Protein AF-K8WVK0-F1 (afdb_monomer_lite)

Secondary structure (DSSP, 8-state):
------------TTTT---HHHHHHHHHHHHHHHHHHHHHHHHHHB-TTT--B---HHHHHHHHHHHHHHHHHHHHHHHHHHHHHHHHHHHHH--

Organism: NCBI:txid1141662

Structure (mmCIF, N/CA/C/O backbone):
data_AF-K8WVK0-F1
#
_entry.id   AF-K8WVK0-F1
#
loop_
_atom_site.group_PDB
_atom_site.id
_atom_site.type_symbol
_atom_site.label_atom_id
_atom_site.label_alt_id
_atom_site.label_comp_id
_atom_site.label_asym_id
_atom_site.label_entity_id
_atom_site.label_seq_id
_atom_site.pdbx_PDB_ins_code
_atom_site.Cartn_x
_atom_site.Cartn_y
_atom_site.Cartn_z
_atom_site.occupancy
_atom_site.B_iso_or_equiv
_atom_site.auth_seq_id
_atom_site.auth_comp_id
_atom_site.auth_asym_id
_atom_site.auth_atom_id
_atom_site.pdbx_PDB_model_num
ATOM 1 N N . MET A 1 1 ? 52.331 -28.283 0.455 1.00 44.88 1 MET A N 1
ATOM 2 C CA . MET A 1 1 ? 51.199 -29.089 -0.043 1.00 44.88 1 MET A CA 1
ATOM 3 C C . MET A 1 1 ? 49.919 -28.504 0.527 1.00 44.88 1 MET A C 1
ATOM 5 O O . MET A 1 1 ? 49.398 -29.017 1.503 1.00 44.88 1 MET A O 1
ATOM 9 N N . VAL A 1 2 ? 49.479 -27.379 -0.033 1.00 47.88 2 VAL A N 1
ATOM 10 C CA . VAL A 1 2 ? 48.138 -26.822 0.161 1.00 47.88 2 VAL A CA 1
ATOM 11 C C . VAL A 1 2 ? 47.835 -26.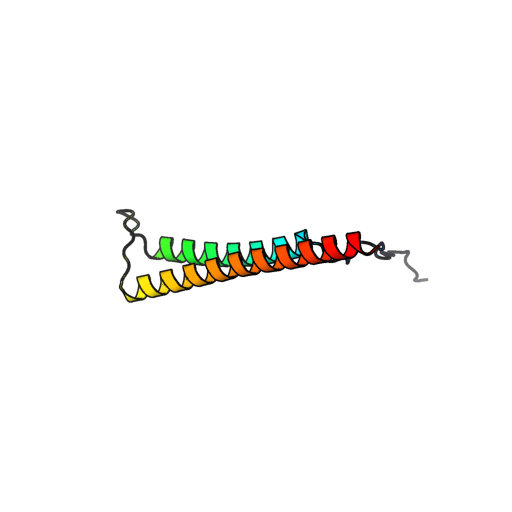090 -1.138 1.00 47.88 2 VAL A C 1
ATOM 13 O O . VAL A 1 2 ? 48.471 -25.084 -1.401 1.00 47.88 2 VAL A O 1
ATOM 16 N N . ASP A 1 3 ? 46.968 -26.659 -1.966 1.00 37.78 3 ASP A N 1
ATOM 17 C CA . ASP A 1 3 ? 46.194 -25.926 -2.970 1.00 37.78 3 ASP A CA 1
ATOM 18 C C . ASP A 1 3 ? 44.974 -26.789 -3.286 1.00 37.78 3 ASP A C 1
ATOM 20 O O . ASP A 1 3 ? 44.994 -27.713 -4.102 1.00 37.78 3 ASP A O 1
ATOM 24 N N . ALA A 1 4 ? 43.921 -26.548 -2.510 1.00 50.41 4 ALA A N 1
ATOM 25 C CA . ALA A 1 4 ? 42.613 -27.126 -2.733 1.00 50.41 4 ALA A CA 1
ATOM 26 C C . ALA A 1 4 ? 41.942 -26.379 -3.893 1.00 50.41 4 ALA A C 1
ATOM 28 O O . ALA A 1 4 ? 41.592 -25.209 -3.787 1.00 50.41 4 ALA A O 1
ATOM 29 N N . VAL A 1 5 ? 41.824 -27.089 -5.011 1.00 50.62 5 VAL A N 1
ATOM 30 C CA . VAL A 1 5 ? 40.682 -27.131 -5.935 1.00 50.62 5 VAL A CA 1
ATOM 31 C C . VAL A 1 5 ? 39.570 -26.093 -5.681 1.00 50.62 5 VAL A C 1
ATOM 33 O O . VAL A 1 5 ? 38.789 -26.207 -4.745 1.00 50.62 5 VAL A O 1
ATOM 36 N N . ASN A 1 6 ? 39.481 -25.151 -6.623 1.00 53.62 6 ASN A N 1
ATOM 37 C CA . ASN A 1 6 ? 38.282 -24.714 -7.348 1.00 53.62 6 ASN A CA 1
ATOM 38 C C . ASN A 1 6 ? 36.950 -24.551 -6.580 1.00 53.62 6 ASN A C 1
ATOM 40 O O . ASN A 1 6 ? 36.240 -25.519 -6.326 1.00 53.62 6 ASN A O 1
ATOM 44 N N . SER A 1 7 ? 36.503 -23.300 -6.461 1.00 48.78 7 SER A N 1
ATOM 45 C CA . SER A 1 7 ? 35.104 -22.956 -6.742 1.00 48.78 7 SER A CA 1
ATOM 46 C C . SER A 1 7 ? 35.049 -21.570 -7.371 1.00 48.78 7 SER A C 1
ATOM 48 O O . SER A 1 7 ? 34.772 -20.570 -6.712 1.00 48.78 7 SER A O 1
ATOM 50 N N . GLY A 1 8 ? 35.341 -21.511 -8.669 1.00 48.25 8 GLY A N 1
ATOM 51 C CA . GLY A 1 8 ? 34.863 -20.405 -9.480 1.00 48.25 8 GLY A CA 1
ATOM 52 C C . GLY A 1 8 ? 33.334 -20.412 -9.518 1.00 48.25 8 GLY A C 1
ATOM 53 O O . GLY A 1 8 ? 32.731 -21.350 -10.029 1.00 48.25 8 GLY A O 1
ATOM 54 N N . SER A 1 9 ? 32.713 -19.339 -9.044 1.00 48.00 9 SER A N 1
ATOM 55 C CA . SER A 1 9 ? 31.467 -18.851 -9.631 1.00 48.00 9 SER A CA 1
ATOM 56 C C . SER A 1 9 ? 31.796 -17.527 -10.304 1.00 48.00 9 SER A C 1
ATOM 58 O O . SER A 1 9 ? 31.693 -16.453 -9.717 1.00 48.00 9 SER A O 1
ATOM 60 N N . VAL A 1 10 ? 32.290 -17.624 -11.536 1.00 53.09 10 VAL A N 1
ATOM 61 C CA . VAL A 1 10 ? 32.283 -16.487 -12.452 1.00 53.09 10 VAL A CA 1
ATOM 62 C C . VAL A 1 10 ? 30.805 -16.224 -12.724 1.00 53.09 10 VAL A C 1
ATOM 64 O O . VAL A 1 10 ? 30.161 -17.033 -13.393 1.00 53.09 10 VAL A O 1
ATOM 67 N N . ASP A 1 11 ? 30.246 -15.176 -12.118 1.00 56.62 11 ASP A N 1
ATOM 68 C CA . ASP A 1 11 ? 28.854 -14.786 -12.331 1.00 56.62 11 ASP A CA 1
ATOM 69 C C . ASP A 1 11 ? 28.590 -14.649 -13.833 1.00 56.62 11 ASP A C 1
ATOM 71 O O . ASP A 1 11 ? 29.263 -13.896 -14.545 1.00 56.62 11 ASP A O 1
ATOM 75 N N . ALA A 1 12 ? 27.634 -15.430 -14.333 1.00 54.50 12 ALA A N 1
ATOM 76 C CA . ALA A 1 12 ? 27.246 -15.396 -15.732 1.00 54.50 12 ALA A CA 1
ATOM 77 C C . ALA A 1 12 ? 26.728 -13.988 -16.090 1.00 54.50 12 ALA A C 1
ATOM 79 O O . ALA A 1 12 ? 25.974 -13.400 -15.309 1.00 54.50 12 ALA A O 1
ATOM 80 N N . PRO A 1 13 ? 27.067 -13.429 -17.269 1.00 45.69 13 PRO A N 1
ATOM 81 C CA . PRO A 1 13 ? 26.552 -12.132 -17.693 1.00 45.69 13 PRO A CA 1
ATOM 82 C C . PRO A 1 13 ? 25.029 -12.224 -17.866 1.00 45.69 13 PRO A C 1
ATOM 84 O O . PRO A 1 13 ? 24.522 -12.706 -18.875 1.00 45.69 13 PRO A O 1
ATOM 87 N N . GLY A 1 14 ? 24.301 -11.799 -16.833 1.00 53.12 14 GLY A N 1
ATOM 88 C CA . GLY A 1 14 ? 22.851 -11.957 -16.728 1.00 53.12 14 GLY A CA 1
ATOM 89 C C . GLY A 1 14 ? 22.309 -11.973 -15.295 1.00 53.12 14 GLY A C 1
ATOM 90 O O . GLY A 1 14 ? 21.135 -11.668 -15.118 1.00 53.12 14 GLY A O 1
ATOM 91 N N . THR A 1 15 ? 23.131 -12.250 -14.278 1.00 58.66 15 THR A N 1
ATOM 92 C CA . THR A 1 15 ? 22.664 -12.411 -12.884 1.00 58.66 15 THR A CA 1
ATOM 93 C C . THR A 1 15 ? 22.436 -11.106 -12.107 1.00 58.66 15 THR A C 1
ATOM 95 O O . THR A 1 15 ? 21.715 -11.128 -11.118 1.00 58.66 15 THR A 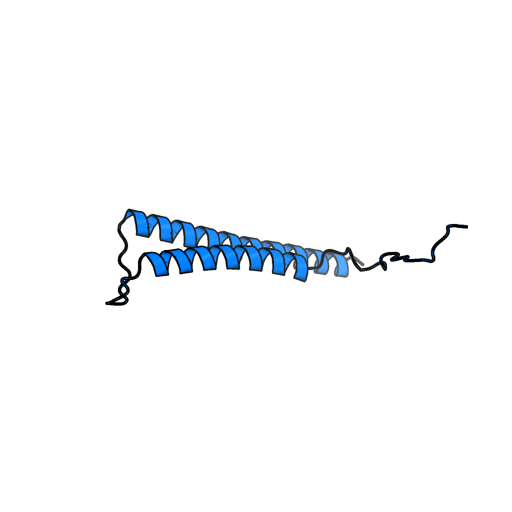O 1
ATOM 98 N N . ASN A 1 16 ? 22.941 -9.957 -12.585 1.00 66.62 16 ASN A N 1
ATOM 99 C CA . ASN A 1 16 ? 22.811 -8.643 -11.917 1.00 66.62 16 ASN A CA 1
ATOM 100 C C . ASN A 1 16 ? 22.008 -7.594 -12.718 1.00 66.62 16 ASN A C 1
ATOM 102 O O . ASN A 1 16 ? 22.195 -6.387 -12.546 1.00 66.62 16 ASN A O 1
ATOM 106 N N . ARG A 1 17 ? 21.139 -8.015 -13.642 1.00 79.81 17 ARG A N 1
ATOM 107 C CA . ARG A 1 17 ? 20.323 -7.072 -14.425 1.00 79.81 17 ARG A CA 1
ATOM 108 C C . ARG A 1 17 ? 19.014 -6.788 -13.701 1.00 79.81 17 ARG A C 1
ATOM 110 O O . ARG A 1 17 ? 18.216 -7.696 -13.529 1.00 79.81 17 ARG A O 1
ATOM 117 N N . LEU A 1 18 ? 18.778 -5.522 -13.356 1.00 75.25 18 LEU A N 1
ATOM 118 C CA . LEU A 1 18 ? 17.488 -5.074 -12.833 1.00 75.25 18 LEU A CA 1
ATOM 119 C C . LEU A 1 18 ? 16.397 -5.268 -13.898 1.00 75.25 18 LEU A C 1
ATOM 121 O O . LEU A 1 18 ? 16.504 -4.743 -15.010 1.00 75.25 18 LEU A O 1
ATOM 125 N N . THR A 1 19 ? 15.348 -6.003 -13.553 1.00 86.81 19 THR A N 1
ATOM 126 C CA . THR A 1 19 ? 14.181 -6.257 -14.402 1.00 86.81 19 THR A CA 1
ATOM 127 C C . THR A 1 19 ? 12.955 -5.489 -13.911 1.00 86.81 19 THR A C 1
ATOM 129 O O . THR A 1 19 ? 12.890 -5.016 -12.776 1.00 86.81 19 THR A O 1
ATOM 132 N N . THR A 1 20 ? 11.924 -5.395 -14.755 1.00 86.50 20 THR A N 1
ATOM 133 C CA . THR A 1 20 ? 10.618 -4.863 -14.333 1.00 86.50 20 THR A CA 1
ATOM 134 C C . THR A 1 20 ? 9.980 -5.701 -13.226 1.00 86.50 20 THR A C 1
ATOM 136 O O . THR A 1 20 ? 9.217 -5.155 -12.436 1.00 86.50 20 THR A O 1
ATOM 139 N N . ASN A 1 21 ? 10.307 -6.995 -13.140 1.00 88.00 21 ASN A N 1
ATOM 140 C CA . ASN A 1 21 ? 9.823 -7.875 -12.079 1.00 88.00 21 ASN A CA 1
ATOM 141 C C . ASN A 1 21 ? 10.502 -7.573 -10.744 1.00 88.00 21 ASN A C 1
ATOM 143 O O . ASN A 1 21 ? 9.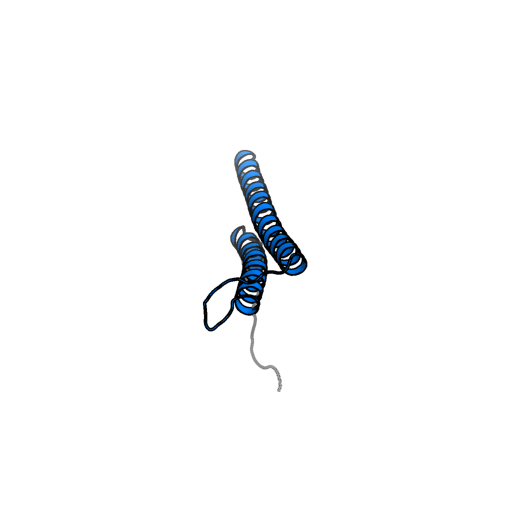831 -7.614 -9.720 1.00 88.00 21 ASN A O 1
ATOM 147 N N . ASP A 1 22 ? 11.789 -7.214 -10.744 1.00 88.38 22 ASP A N 1
ATOM 148 C CA . ASP A 1 22 ? 12.497 -6.824 -9.517 1.00 88.38 22 ASP A CA 1
ATOM 149 C C . ASP A 1 22 ? 11.920 -5.521 -8.953 1.00 88.38 22 ASP A C 1
ATOM 151 O O . ASP A 1 22 ? 11.650 -5.409 -7.757 1.00 88.38 22 ASP A O 1
ATOM 155 N N . VAL A 1 23 ? 11.651 -4.550 -9.834 1.00 87.50 23 VAL A N 1
ATOM 156 C CA . VAL A 1 23 ? 10.992 -3.289 -9.457 1.00 87.50 23 VAL A CA 1
ATOM 157 C C . VAL A 1 23 ? 9.562 -3.547 -8.976 1.00 87.50 23 VAL A C 1
ATOM 159 O O . VAL A 1 23 ? 9.155 -3.000 -7.954 1.00 87.50 23 VAL A O 1
ATOM 162 N N . GLY A 1 24 ? 8.808 -4.397 -9.680 1.00 91.81 24 GLY A N 1
ATOM 163 C CA . GLY A 1 24 ? 7.443 -4.768 -9.303 1.00 91.81 24 GLY A CA 1
ATOM 164 C C . GLY A 1 24 ? 7.383 -5.437 -7.936 1.00 91.81 24 GLY A C 1
ATOM 165 O O . GLY A 1 24 ? 6.679 -4.951 -7.056 1.00 91.81 24 GLY A O 1
ATOM 166 N N . SER A 1 25 ? 8.213 -6.457 -7.722 1.00 92.56 25 SER A N 1
ATOM 167 C CA . SER A 1 25 ? 8.323 -7.189 -6.453 1.00 92.56 25 SER A CA 1
ATOM 168 C C . SER A 1 25 ? 8.669 -6.268 -5.280 1.00 92.56 25 SER A C 1
ATOM 170 O O . SER A 1 25 ? 8.143 -6.431 -4.181 1.00 92.56 25 SER A O 1
ATOM 172 N N . ALA A 1 26 ? 9.528 -5.263 -5.493 1.00 92.50 26 ALA A N 1
ATOM 173 C CA . ALA A 1 26 ? 9.859 -4.296 -4.450 1.00 92.50 26 ALA A CA 1
ATOM 174 C C . ALA A 1 26 ? 8.635 -3.462 -4.028 1.00 92.50 26 ALA A C 1
ATOM 176 O O . ALA A 1 26 ? 8.382 -3.294 -2.833 1.00 92.50 26 ALA A O 1
ATOM 177 N N . PHE A 1 27 ? 7.845 -2.977 -4.994 1.00 93.25 27 PHE A N 1
ATOM 178 C CA . PHE A 1 27 ? 6.617 -2.232 -4.706 1.00 93.25 27 PHE A CA 1
ATOM 179 C C . PHE A 1 27 ? 5.508 -3.114 -4.134 1.00 93.25 27 PHE A C 1
ATOM 181 O O . PHE A 1 27 ? 4.828 -2.679 -3.208 1.00 93.25 27 PHE A O 1
ATOM 188 N N . GLU A 1 28 ? 5.366 -4.352 -4.603 1.00 94.50 28 GLU A N 1
ATOM 189 C CA . GLU A 1 28 ? 4.482 -5.348 -3.987 1.00 94.50 28 GLU A CA 1
ATOM 190 C C . GLU A 1 28 ? 4.861 -5.588 -2.523 1.00 94.50 28 GLU A C 1
ATOM 192 O O . GLU A 1 28 ? 3.984 -5.634 -1.666 1.00 94.50 28 GLU A O 1
ATOM 197 N N . GLY A 1 29 ? 6.157 -5.620 -2.200 1.00 96.19 29 GLY A N 1
ATOM 198 C CA . GLY A 1 29 ? 6.636 -5.680 -0.821 1.00 96.19 29 GLY A CA 1
ATOM 199 C C . GLY A 1 29 ? 6.237 -4.462 0.024 1.00 96.19 29 GLY A C 1
ATOM 200 O O . GLY A 1 29 ? 5.877 -4.615 1.192 1.00 96.19 29 GLY A O 1
ATOM 201 N N . PHE A 1 30 ? 6.265 -3.247 -0.536 1.00 95.06 30 PHE A N 1
ATOM 202 C CA . PHE A 1 30 ? 5.785 -2.048 0.168 1.00 95.06 30 PHE A CA 1
ATOM 203 C C . PHE A 1 30 ? 4.268 -2.060 0.371 1.00 95.06 30 PHE A C 1
ATOM 205 O O . PHE A 1 30 ? 3.800 -1.744 1.465 1.00 95.06 30 PHE A O 1
ATOM 212 N N . ILE A 1 31 ? 3.510 -2.462 -0.651 1.00 96.31 31 ILE A N 1
ATOM 213 C CA . ILE A 1 31 ? 2.052 -2.600 -0.577 1.00 96.31 31 ILE A CA 1
ATOM 214 C C . ILE A 1 31 ? 1.680 -3.666 0.456 1.00 96.31 31 ILE A C 1
ATOM 216 O O . ILE A 1 31 ? 0.806 -3.417 1.279 1.00 96.31 31 ILE A O 1
ATOM 220 N N . GLY A 1 32 ? 2.378 -4.804 0.464 1.00 97.12 32 GLY A N 1
ATOM 221 C CA . GLY A 1 32 ? 2.170 -5.887 1.422 1.00 97.12 32 GLY A CA 1
ATOM 222 C C . GLY A 1 32 ? 2.406 -5.442 2.863 1.00 97.12 32 GLY A C 1
ATOM 223 O O . GLY A 1 32 ? 1.559 -5.670 3.714 1.00 97.12 32 GLY A O 1
ATOM 224 N N . LYS A 1 33 ? 3.488 -4.703 3.140 1.00 96.31 33 LYS A N 1
ATOM 225 C CA . LYS A 1 33 ? 3.734 -4.137 4.482 1.00 96.31 33 LYS A CA 1
ATOM 226 C C . LYS A 1 33 ? 2.650 -3.150 4.921 1.00 96.31 33 LYS A C 1
ATOM 228 O O . LYS A 1 33 ? 2.278 -3.117 6.097 1.00 96.31 33 LYS A O 1
ATOM 233 N N . ALA A 1 34 ? 2.166 -2.321 3.998 1.00 96.06 34 ALA A N 1
ATOM 234 C CA . ALA A 1 34 ? 1.075 -1.397 4.283 1.00 96.06 34 ALA A CA 1
ATOM 235 C C . ALA A 1 34 ? -0.237 -2.155 4.553 1.00 96.06 34 ALA A C 1
ATOM 237 O O . ALA A 1 34 ? -0.931 -1.844 5.519 1.00 96.06 34 ALA A O 1
ATOM 238 N N . ASP A 1 35 ? -0.522 -3.200 3.772 1.00 97.62 35 ASP A N 1
ATOM 239 C CA . ASP A 1 35 ? -1.683 -4.074 3.954 1.00 97.62 35 ASP A CA 1
ATOM 240 C C . ASP A 1 35 ? -1.630 -4.828 5.289 1.00 97.62 35 ASP A C 1
ATOM 242 O O . ASP A 1 35 ? -2.586 -4.808 6.057 1.00 97.62 35 ASP A O 1
ATOM 246 N N . GLU A 1 36 ? -0.478 -5.405 5.639 1.00 98.06 36 GLU A N 1
ATOM 247 C CA . GLU A 1 36 ? -0.236 -6.023 6.946 1.00 98.06 36 GLU A CA 1
ATOM 248 C C . GLU A 1 36 ? -0.486 -5.039 8.093 1.00 98.06 36 GLU A C 1
ATOM 250 O O . GLU A 1 36 ? -1.089 -5.402 9.102 1.00 98.06 36 GLU A O 1
ATOM 255 N N . SER A 1 37 ? -0.061 -3.784 7.938 1.00 97.69 37 SER A N 1
ATOM 256 C CA . SER A 1 37 ? -0.255 -2.745 8.954 1.00 97.69 37 SER A CA 1
ATOM 257 C C . SER A 1 37 ? -1.733 -2.381 9.122 1.00 97.69 37 SER A C 1
ATOM 259 O O . SER A 1 37 ? -2.202 -2.242 10.253 1.00 97.69 37 SER A O 1
ATOM 261 N N . ILE A 1 38 ? -2.481 -2.277 8.018 1.00 97.88 38 ILE A N 1
ATOM 262 C CA . ILE A 1 38 ? -3.934 -2.059 8.030 1.00 97.88 38 ILE A CA 1
ATOM 263 C C . ILE A 1 38 ? -4.640 -3.254 8.671 1.00 97.88 38 ILE A C 1
ATOM 265 O O . ILE A 1 38 ? -5.416 -3.075 9.605 1.00 97.88 38 ILE A O 1
ATOM 269 N N . ASN A 1 39 ? -4.343 -4.473 8.222 1.00 97.31 39 ASN A N 1
ATOM 270 C CA . ASN A 1 39 ? -4.972 -5.694 8.721 1.00 97.31 39 ASN A CA 1
ATOM 271 C C . ASN A 1 39 ? -4.694 -5.904 10.209 1.00 97.31 39 ASN A C 1
ATOM 273 O O . ASN A 1 39 ? -5.604 -6.235 10.969 1.00 97.31 39 ASN A O 1
ATOM 277 N N . LYS A 1 40 ? -3.459 -5.647 10.651 1.00 97.81 40 LYS A N 1
ATOM 278 C CA . LYS A 1 40 ? -3.097 -5.670 12.068 1.00 97.81 40 LYS A CA 1
ATOM 279 C C . LYS A 1 40 ? -3.904 -4.645 12.862 1.00 97.81 40 LYS A C 1
ATOM 281 O O . LYS A 1 40 ? -4.479 -4.996 13.886 1.00 97.81 40 LYS A O 1
ATOM 286 N N . PHE A 1 41 ? -3.994 -3.409 12.376 1.00 97.62 41 PHE A N 1
ATOM 287 C CA . PHE A 1 41 ? -4.772 -2.363 13.035 1.00 97.62 41 PHE A CA 1
ATOM 288 C C . PHE A 1 41 ? -6.259 -2.731 13.138 1.00 97.62 41 PHE A C 1
ATOM 290 O O . PHE A 1 41 ? -6.861 -2.602 14.203 1.00 97.62 41 PHE A O 1
ATOM 297 N N . LEU A 1 42 ? -6.853 -3.232 12.052 1.00 97.19 42 LEU A N 1
ATOM 298 C CA . LEU A 1 42 ? -8.245 -3.677 12.041 1.00 97.19 42 LEU A CA 1
ATOM 299 C C . LEU A 1 42 ? -8.463 -4.830 13.022 1.00 97.19 42 LEU A C 1
ATOM 301 O O . LEU A 1 42 ? -9.418 -4.790 13.792 1.00 97.19 42 LEU A O 1
ATOM 305 N N . ALA A 1 43 ? -7.566 -5.816 13.058 1.00 95.94 43 ALA A N 1
ATOM 306 C CA . ALA A 1 43 ? -7.643 -6.928 14.002 1.00 95.94 43 ALA A CA 1
ATOM 307 C C . ALA A 1 43 ? -7.518 -6.471 15.467 1.00 95.94 43 ALA A C 1
ATOM 309 O O . ALA A 1 43 ? -8.191 -7.015 16.338 1.00 95.94 43 ALA A O 1
ATOM 310 N N . GLU A 1 44 ? -6.691 -5.460 15.747 1.00 96.06 44 GLU A N 1
ATOM 311 C CA . GLU A 1 44 ? -6.535 -4.875 17.085 1.00 96.06 44 GLU A CA 1
ATOM 312 C C . GLU A 1 44 ? -7.760 -4.066 17.533 1.00 96.06 44 GLU A C 1
ATOM 314 O O . GLU A 1 44 ? -8.051 -4.002 18.727 1.00 96.06 44 GLU A O 1
ATOM 319 N N . LYS A 1 45 ? -8.477 -3.442 16.591 1.00 95.94 45 LYS A N 1
ATOM 320 C CA . LYS A 1 45 ? -9.650 -2.592 16.858 1.00 95.94 45 LYS A CA 1
ATOM 321 C C . LYS A 1 45 ? -10.994 -3.288 16.657 1.00 95.94 45 LYS A C 1
ATOM 323 O O . LYS A 1 45 ? -12.043 -2.680 16.877 1.00 95.94 45 LYS A O 1
ATOM 328 N N . THR A 1 46 ? -10.971 -4.547 16.241 1.00 96.38 46 THR A N 1
ATOM 329 C CA . THR A 1 46 ? -12.166 -5.377 16.126 1.00 96.38 46 THR A CA 1
ATOM 330 C C . THR A 1 46 ? -12.426 -6.065 17.456 1.00 96.38 46 THR A C 1
ATOM 332 O O . THR A 1 46 ? -11.566 -6.758 18.002 1.00 96.38 46 THR A O 1
ATOM 335 N N . ASP A 1 47 ? -13.630 -5.878 17.981 1.00 92.44 47 ASP A N 1
ATOM 336 C CA . ASP A 1 47 ? -14.099 -6.597 19.154 1.00 92.44 47 ASP A CA 1
ATOM 337 C C . ASP A 1 47 ? -14.220 -8.097 18.831 1.00 92.44 47 ASP A C 1
ATOM 339 O O . ASP A 1 47 ? -14.844 -8.488 17.844 1.00 92.44 47 ASP A O 1
ATOM 343 N N . LYS A 1 48 ? -13.595 -8.953 19.645 1.00 90.94 48 LYS A N 1
ATOM 344 C CA . LYS A 1 48 ? -13.482 -10.393 19.353 1.00 90.94 48 LYS A CA 1
ATOM 345 C C . LYS A 1 48 ? -14.769 -11.176 19.599 1.00 90.94 48 LYS A C 1
ATOM 347 O O . LYS A 1 48 ? -14.893 -12.283 19.085 1.00 90.94 48 LYS A O 1
ATOM 352 N N . GLU A 1 49 ? -15.688 -10.639 20.394 1.00 90.38 49 GLU A N 1
ATOM 353 C CA . GLU A 1 49 ? -16.942 -11.309 20.743 1.00 90.38 49 GLU A CA 1
ATOM 354 C C . GLU A 1 49 ? -18.048 -10.949 19.751 1.00 90.38 49 GLU A C 1
ATOM 356 O O . GLU A 1 49 ? -18.848 -11.798 19.362 1.00 90.38 49 GLU A O 1
ATOM 361 N N . THR A 1 50 ? -18.066 -9.693 19.307 1.00 92.75 50 THR A N 1
ATOM 362 C CA . THR A 1 50 ? -19.101 -9.148 18.419 1.00 92.75 50 THR A CA 1
ATOM 363 C C . THR A 1 50 ? -18.661 -9.040 16.960 1.00 92.75 50 THR A C 1
ATOM 365 O O . THR A 1 50 ? -19.509 -8.933 16.076 1.00 92.75 50 THR A O 1
ATOM 368 N N . GLY A 1 51 ? -17.353 -9.043 16.685 1.00 92.56 51 GLY A N 1
ATOM 369 C CA . GLY A 1 51 ? -16.794 -8.779 15.356 1.00 92.56 51 GLY A CA 1
ATOM 370 C C . GLY A 1 51 ? -16.947 -7.323 14.901 1.00 92.56 51 GLY A C 1
ATOM 371 O O . GLY A 1 51 ? -16.666 -7.008 13.745 1.00 92.56 51 GLY A O 1
ATOM 372 N N . ALA A 1 52 ? -17.411 -6.429 15.779 1.00 93.56 52 ALA A N 1
ATOM 373 C CA . ALA A 1 52 ? -17.621 -5.032 15.442 1.00 93.56 52 ALA A CA 1
ATOM 374 C C . ALA A 1 52 ? -16.295 -4.264 15.452 1.00 93.56 52 ALA A C 1
ATOM 376 O O . ALA A 1 52 ? -15.521 -4.328 16.409 1.00 93.56 52 ALA A O 1
ATOM 377 N N . LEU A 1 53 ? -16.055 -3.487 14.397 1.00 93.31 53 LEU A N 1
ATOM 378 C CA . LEU A 1 53 ? -14.933 -2.560 14.341 1.00 93.31 53 LEU A CA 1
ATOM 379 C C . LEU A 1 53 ? -15.272 -1.313 15.167 1.00 93.31 53 LEU A C 1
ATOM 381 O O . LEU A 1 53 ? -16.160 -0.545 14.795 1.00 93.31 53 LEU A O 1
ATOM 385 N N . ASN A 1 54 ? -14.567 -1.107 16.279 1.00 91.56 54 ASN A N 1
ATOM 386 C CA . ASN A 1 54 ? -14.788 0.033 17.162 1.00 91.56 54 ASN A CA 1
ATOM 387 C C . ASN A 1 54 ? -13.603 0.997 17.082 1.00 91.56 54 ASN A C 1
ATOM 389 O O . ASN A 1 54 ? -12.521 0.734 17.609 1.00 91.56 54 ASN A O 1
ATOM 393 N N . LEU A 1 55 ? -13.814 2.122 16.400 1.00 94.94 55 LEU A N 1
ATOM 394 C CA . LEU A 1 55 ? -12.793 3.141 16.198 1.00 94.94 55 LEU A CA 1
ATOM 395 C C . LEU A 1 55 ? -13.172 4.412 16.942 1.00 94.94 55 LEU A C 1
ATOM 397 O O . LEU A 1 55 ? -14.221 5.008 16.698 1.00 94.94 55 LEU A O 1
ATOM 401 N N . SER A 1 56 ? -12.260 4.892 17.784 1.00 95.25 56 SER A N 1
ATOM 402 C CA . SER A 1 56 ? -12.294 6.290 18.204 1.00 95.25 56 SER A CA 1
ATOM 403 C C . SER A 1 56 ? -12.009 7.228 17.020 1.00 95.25 56 SER A C 1
ATOM 405 O O . SER A 1 56 ? -11.544 6.812 15.953 1.00 95.25 56 SER A O 1
ATOM 407 N N . SER A 1 57 ? -12.221 8.532 17.203 1.00 96.50 57 SER A N 1
ATOM 408 C CA . SER A 1 57 ? -11.838 9.533 16.196 1.00 96.50 57 SER A CA 1
ATOM 409 C C . SER A 1 57 ? -10.332 9.510 15.896 1.00 96.50 57 SER A C 1
ATOM 411 O O . SER A 1 57 ? -9.928 9.692 14.749 1.00 96.50 57 SER A O 1
ATOM 413 N N . ALA A 1 58 ? -9.498 9.248 16.910 1.00 96.50 58 ALA A N 1
ATOM 414 C CA . ALA A 1 58 ? -8.051 9.115 16.744 1.00 96.50 58 ALA A CA 1
ATOM 415 C C . ALA A 1 58 ? -7.684 7.841 15.966 1.00 96.50 58 ALA A C 1
ATOM 417 O O . ALA A 1 58 ? -6.854 7.890 15.060 1.00 96.50 58 ALA A O 1
ATOM 418 N N . ASP A 1 59 ? -8.360 6.731 16.265 1.00 97.25 59 ASP A N 1
ATOM 419 C CA . ASP A 1 59 ? -8.188 5.462 15.555 1.00 97.25 59 ASP A CA 1
ATOM 420 C C . ASP A 1 59 ? -8.618 5.575 14.088 1.00 97.25 59 ASP A C 1
ATOM 422 O O . ASP A 1 59 ? -7.922 5.104 13.195 1.00 97.25 59 ASP A O 1
ATOM 426 N N . SER A 1 60 ? -9.719 6.275 13.816 1.00 97.50 60 SER A N 1
ATOM 427 C CA . SER A 1 60 ? -10.183 6.541 12.450 1.00 97.50 60 SER A CA 1
ATOM 428 C C . SER A 1 60 ? -9.157 7.348 11.652 1.00 97.50 60 SER A C 1
ATOM 430 O O . SER A 1 60 ? -8.878 7.029 10.498 1.00 97.50 60 SER A O 1
ATOM 432 N N . LEU A 1 61 ? -8.545 8.364 12.270 1.00 97.75 61 LEU A N 1
ATOM 433 C CA . LEU A 1 61 ? -7.474 9.140 11.644 1.00 97.75 61 LEU A CA 1
ATOM 434 C C . LEU A 1 61 ? -6.227 8.284 11.390 1.00 97.75 61 LEU A C 1
ATOM 436 O O . LEU A 1 61 ? -5.566 8.439 10.364 1.00 97.75 61 LEU A O 1
ATOM 440 N N . GLN A 1 62 ? -5.894 7.377 12.308 1.00 97.50 62 GLN A N 1
ATOM 441 C CA . GLN A 1 62 ? -4.782 6.454 12.117 1.00 97.50 62 GLN A CA 1
ATOM 442 C C . GLN A 1 62 ? -5.055 5.475 10.972 1.00 97.50 62 GLN A C 1
ATOM 444 O O . GLN A 1 62 ? -4.195 5.317 10.110 1.00 97.50 62 GLN A O 1
ATOM 449 N N . LEU A 1 63 ? -6.254 4.896 10.902 1.00 97.75 63 LEU A N 1
ATOM 450 C CA . LEU A 1 63 ? -6.656 4.039 9.790 1.00 97.75 63 LEU A CA 1
ATOM 451 C C . LEU A 1 63 ? -6.572 4.783 8.452 1.00 97.75 63 LEU A C 1
ATOM 453 O O . LEU A 1 63 ? -6.007 4.259 7.498 1.00 97.75 63 LEU A O 1
ATOM 457 N N . GLN A 1 64 ? -7.050 6.030 8.391 1.00 98.00 64 GLN A N 1
ATOM 458 C CA . GLN A 1 64 ? -6.945 6.863 7.188 1.00 98.00 64 GLN A CA 1
ATOM 459 C C . GLN A 1 64 ? -5.493 7.082 6.750 1.00 98.00 64 GLN A C 1
ATOM 461 O O . GLN A 1 64 ? -5.214 7.049 5.555 1.00 98.00 64 GLN A O 1
ATOM 466 N N . ARG A 1 65 ? -4.562 7.275 7.694 1.00 97.75 65 ARG A N 1
ATOM 467 C CA . ARG A 1 65 ? -3.127 7.392 7.385 1.00 97.75 65 ARG A CA 1
ATOM 468 C C . ARG A 1 65 ? -2.561 6.086 6.836 1.00 97.75 65 ARG A C 1
ATOM 470 O O . ARG A 1 65 ? -1.911 6.115 5.802 1.00 97.75 65 ARG A O 1
ATOM 477 N N . LEU A 1 66 ? -2.871 4.953 7.467 1.00 97.94 66 LEU A N 1
ATOM 478 C CA . LEU A 1 66 ? -2.418 3.639 6.996 1.00 97.94 66 LEU A CA 1
ATOM 479 C C . LEU A 1 66 ? -2.937 3.332 5.582 1.00 97.94 66 LEU A C 1
ATOM 481 O O . LEU A 1 66 ? -2.183 2.885 4.720 1.00 97.94 66 LEU A O 1
ATOM 485 N N . MET A 1 67 ? -4.210 3.634 5.315 1.00 97.31 67 MET A N 1
ATOM 486 C CA . MET A 1 67 ? -4.797 3.494 3.980 1.00 97.31 67 MET A CA 1
ATOM 487 C C . MET A 1 67 ? -4.182 4.470 2.968 1.00 97.31 67 MET A C 1
ATOM 489 O O . MET A 1 67 ? -3.975 4.106 1.809 1.00 97.31 67 MET A O 1
ATOM 493 N N . ALA A 1 68 ? -3.860 5.698 3.386 1.00 97.94 68 ALA A N 1
ATOM 494 C CA . ALA A 1 68 ? -3.161 6.658 2.537 1.00 97.94 68 ALA A CA 1
ATOM 495 C C . ALA A 1 68 ? -1.759 6.157 2.161 1.00 97.94 68 ALA A C 1
ATOM 497 O O . ALA A 1 68 ? -1.394 6.226 0.989 1.00 97.94 68 ALA A O 1
ATOM 498 N N . ASP A 1 69 ? -1.013 5.584 3.106 1.00 96.56 69 ASP A N 1
ATOM 499 C CA . ASP A 1 69 ? 0.315 5.018 2.855 1.00 96.56 69 ASP A CA 1
ATOM 500 C C . ASP A 1 69 ? 0.255 3.857 1.848 1.00 96.56 69 ASP A C 1
ATOM 502 O O . ASP A 1 69 ? 1.029 3.829 0.886 1.00 96.56 69 ASP A O 1
ATOM 506 N N . GLN A 1 70 ? -0.713 2.942 1.996 1.00 97.44 70 GLN A N 1
ATOM 507 C CA . GLN A 1 70 ? -0.946 1.867 1.022 1.00 97.44 70 GLN A CA 1
ATOM 508 C C . GLN A 1 70 ? -1.274 2.429 -0.368 1.00 97.44 70 GLN A C 1
ATOM 510 O O . GLN A 1 70 ? -0.716 1.986 -1.376 1.00 97.44 70 GLN A O 1
ATOM 515 N N . SER A 1 71 ? -2.150 3.436 -0.427 1.00 97.44 71 SER A N 1
ATOM 516 C CA . SER A 1 71 ? -2.524 4.100 -1.676 1.00 97.44 71 SER A CA 1
ATOM 517 C C . SER A 1 71 ? -1.320 4.769 -2.347 1.00 97.44 71 SER A C 1
ATOM 519 O O . SER A 1 71 ? -1.161 4.665 -3.564 1.00 97.44 71 SER A O 1
ATOM 521 N N . ILE A 1 72 ? -0.446 5.423 -1.577 1.00 96.12 72 ILE A N 1
ATOM 522 C CA . ILE A 1 72 ? 0.786 6.037 -2.086 1.00 96.12 72 ILE A CA 1
ATOM 523 C C . ILE A 1 72 ? 1.723 4.963 -2.643 1.00 96.12 72 ILE A C 1
ATOM 525 O O . ILE A 1 72 ? 2.225 5.126 -3.757 1.00 96.12 72 ILE A O 1
ATOM 529 N N . ALA A 1 73 ? 1.929 3.856 -1.921 1.00 94.38 73 ALA A N 1
ATOM 530 C CA . ALA A 1 73 ? 2.777 2.754 -2.376 1.00 94.38 73 ALA A CA 1
ATOM 531 C C . ALA A 1 73 ? 2.278 2.164 -3.706 1.00 94.38 73 ALA A C 1
ATOM 533 O O . ALA A 1 73 ? 3.052 2.038 -4.658 1.00 94.38 73 ALA A O 1
ATOM 534 N N . ALA A 1 74 ? 0.975 1.888 -3.811 1.00 95.56 74 ALA A N 1
ATOM 535 C CA . ALA A 1 74 ? 0.363 1.339 -5.020 1.00 95.56 74 ALA A CA 1
ATOM 536 C C . ALA A 1 74 ? 0.441 2.298 -6.221 1.00 95.56 74 ALA A C 1
ATOM 538 O O . ALA A 1 74 ? 0.825 1.896 -7.325 1.00 95.56 74 ALA A O 1
ATOM 539 N N . GLN A 1 75 ? 0.118 3.580 -6.019 1.00 96.88 75 GLN A N 1
ATOM 540 C CA . GLN A 1 75 ? 0.157 4.589 -7.084 1.00 96.88 75 GLN A CA 1
ATOM 541 C C . GLN A 1 75 ? 1.590 4.874 -7.550 1.00 96.88 75 GLN A C 1
ATOM 543 O O . GLN A 1 75 ? 1.854 4.972 -8.753 1.00 96.88 75 GLN A O 1
ATOM 548 N N . THR A 1 76 ? 2.535 4.954 -6.612 1.00 96.06 76 THR A N 1
ATOM 549 C CA . THR A 1 76 ? 3.958 5.165 -6.912 1.00 96.06 76 THR A CA 1
ATOM 550 C C . THR A 1 76 ? 4.534 3.972 -7.668 1.00 96.06 76 THR A C 1
ATOM 552 O O . THR A 1 76 ? 5.195 4.157 -8.691 1.00 96.06 76 THR A O 1
ATOM 555 N N . GLY A 1 77 ? 4.231 2.746 -7.232 1.00 94.31 77 GLY A N 1
ATOM 556 C CA . GLY A 1 77 ? 4.667 1.535 -7.926 1.00 94.31 77 GLY A CA 1
ATOM 557 C C . GLY A 1 77 ? 4.120 1.451 -9.348 1.00 94.31 77 GLY A C 1
ATOM 558 O O . GLY A 1 77 ? 4.878 1.258 -10.298 1.00 94.31 77 GLY A O 1
ATOM 559 N N . THR A 1 78 ? 2.819 1.702 -9.518 1.00 95.19 78 THR A N 1
ATOM 560 C CA . THR A 1 78 ? 2.162 1.677 -10.834 1.00 95.19 78 THR A CA 1
ATOM 561 C C . THR A 1 78 ? 2.758 2.713 -11.788 1.00 95.19 78 THR A C 1
ATOM 563 O O . THR A 1 78 ? 3.097 2.390 -12.929 1.00 95.19 78 THR A O 1
ATOM 566 N N . SER A 1 79 ? 2.907 3.961 -11.334 1.00 96.69 79 SER A N 1
ATOM 567 C CA . SER A 1 79 ? 3.458 5.045 -12.157 1.00 96.69 79 SER A CA 1
ATOM 568 C C . SER A 1 79 ? 4.928 4.814 -12.518 1.00 96.69 79 SER A C 1
ATOM 570 O O . SER A 1 79 ? 5.309 5.034 -13.668 1.00 96.69 79 SER A O 1
ATOM 572 N N . THR A 1 80 ? 5.730 4.281 -11.593 1.00 94.56 80 THR A N 1
ATOM 573 C CA . THR A 1 80 ? 7.138 3.936 -11.839 1.00 94.56 80 THR A CA 1
ATOM 574 C C . THR A 1 80 ? 7.269 2.809 -12.861 1.00 94.56 80 THR A C 1
ATOM 576 O O . THR A 1 80 ? 7.998 2.949 -13.843 1.00 94.56 80 THR A O 1
ATOM 579 N N . LEU A 1 81 ? 6.528 1.709 -12.689 1.00 93.69 81 LEU A N 1
ATOM 580 C CA . LEU A 1 81 ? 6.534 0.591 -13.639 1.00 93.69 81 LEU A CA 1
ATOM 581 C C . LEU A 1 81 ? 6.073 1.028 -15.028 1.00 93.69 81 LEU A C 1
ATOM 583 O O . LEU A 1 81 ? 6.667 0.635 -16.034 1.00 93.69 81 LEU A O 1
ATOM 587 N N . LYS A 1 82 ? 5.046 1.882 -15.090 1.00 94.56 82 LYS A N 1
ATOM 588 C CA . LYS A 1 82 ? 4.600 2.483 -16.344 1.00 94.56 82 LYS A CA 1
ATOM 589 C C . LYS A 1 82 ? 5.711 3.304 -16.996 1.00 94.56 82 LYS A C 1
ATOM 591 O O . LYS A 1 82 ? 5.967 3.106 -18.178 1.00 94.56 82 LYS A O 1
ATOM 596 N N . ALA A 1 83 ? 6.387 4.174 -16.248 1.00 94.31 83 ALA A N 1
ATOM 597 C CA . ALA A 1 83 ? 7.481 4.983 -16.780 1.00 94.31 83 ALA A CA 1
ATOM 598 C C . ALA A 1 83 ? 8.627 4.111 -17.323 1.00 94.31 83 ALA A C 1
ATOM 600 O O . ALA A 1 83 ? 9.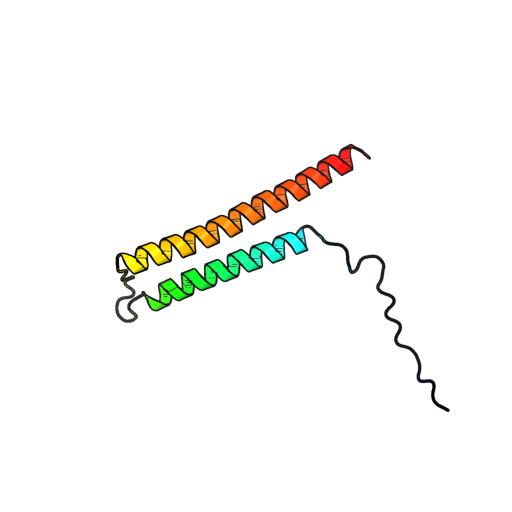104 4.341 -18.431 1.00 94.31 83 ALA A O 1
ATOM 601 N N . VAL A 1 84 ? 9.021 3.060 -16.596 1.00 91.50 84 VAL A N 1
ATOM 602 C CA . VAL A 1 84 ? 10.040 2.099 -17.057 1.00 91.50 84 VAL A CA 1
ATOM 603 C C . VAL A 1 84 ? 9.597 1.399 -18.345 1.00 91.50 84 VAL A C 1
ATOM 605 O O . VAL A 1 84 ? 10.367 1.325 -19.302 1.00 91.50 84 VAL A O 1
ATOM 608 N N . LYS A 1 85 ? 8.345 0.933 -18.409 1.00 91.19 85 LYS A N 1
ATOM 609 C CA . LYS A 1 85 ? 7.774 0.300 -19.607 1.00 91.19 85 LYS A CA 1
ATOM 610 C C . LYS A 1 85 ? 7.777 1.244 -20.810 1.00 91.19 85 LYS A C 1
ATOM 612 O O . LYS A 1 85 ? 8.165 0.843 -21.912 1.00 91.19 85 LYS A O 1
ATOM 617 N N . ASP A 1 86 ? 7.324 2.476 -20.609 1.00 93.06 86 ASP A N 1
ATOM 618 C CA . ASP A 1 86 ? 7.238 3.479 -21.666 1.00 93.06 86 ASP A CA 1
ATOM 619 C C . ASP A 1 86 ? 8.651 3.829 -22.176 1.00 93.06 86 ASP A C 1
ATOM 621 O O . ASP A 1 86 ? 8.867 3.866 -23.388 1.00 93.06 86 ASP A O 1
ATOM 625 N N . ASN A 1 87 ? 9.640 3.942 -21.279 1.00 90.25 87 ASN A N 1
ATOM 626 C CA . ASN A 1 87 ? 11.050 4.153 -21.628 1.00 90.25 87 ASN A CA 1
ATOM 627 C C . ASN A 1 87 ? 11.643 2.992 -22.443 1.00 90.25 87 ASN A C 1
ATOM 629 O O . ASN A 1 87 ? 12.307 3.233 -23.450 1.00 90.25 87 ASN A O 1
ATOM 633 N N . ILE A 1 88 ? 11.380 1.737 -22.059 1.00 88.25 88 ILE A N 1
ATOM 634 C CA . ILE A 1 88 ? 11.8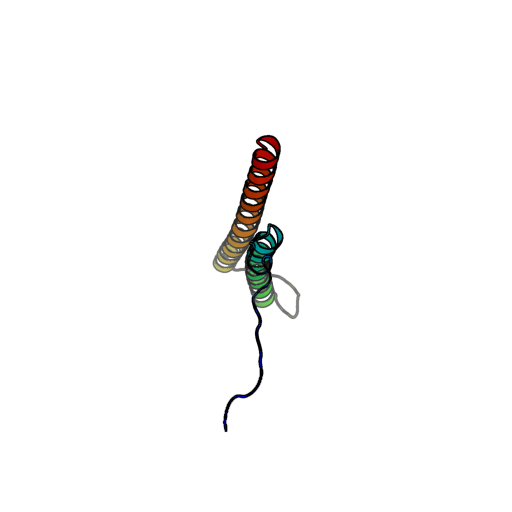29 0.553 -22.817 1.00 88.25 88 ILE A CA 1
ATOM 635 C C . ILE A 1 88 ? 11.207 0.546 -24.217 1.00 88.25 88 ILE A C 1
ATOM 637 O O . ILE A 1 88 ? 11.903 0.324 -25.206 1.00 88.25 88 ILE A O 1
ATOM 641 N N . THR A 1 89 ? 9.905 0.822 -24.312 1.00 90.00 89 THR A N 1
ATOM 642 C CA . THR A 1 89 ? 9.188 0.864 -25.595 1.00 90.00 89 THR A CA 1
ATOM 643 C C . THR A 1 89 ? 9.738 1.967 -26.498 1.00 90.00 89 THR A C 1
ATOM 645 O O . THR A 1 89 ? 9.907 1.758 -27.698 1.00 90.00 89 THR A O 1
ATOM 648 N N . ALA A 1 90 ? 10.038 3.140 -25.937 1.00 92.00 90 ALA A N 1
ATOM 649 C CA . ALA A 1 90 ? 10.649 4.239 -26.670 1.00 92.00 90 ALA A CA 1
ATOM 650 C C . ALA A 1 90 ? 12.074 3.899 -27.133 1.00 92.00 90 ALA A C 1
ATOM 652 O O . ALA A 1 90 ? 12.407 4.158 -28.287 1.00 92.00 90 ALA A O 1
ATOM 653 N N . ALA A 1 91 ? 12.899 3.287 -26.278 1.00 89.69 91 ALA A N 1
ATOM 654 C CA . ALA A 1 91 ? 14.243 2.844 -26.645 1.00 89.69 91 ALA A CA 1
ATOM 655 C C . ALA A 1 91 ? 14.201 1.807 -27.776 1.00 89.69 91 ALA A C 1
ATOM 657 O O . ALA A 1 91 ? 14.923 1.949 -28.754 1.00 89.69 91 ALA A O 1
ATOM 658 N N . ALA A 1 92 ? 13.293 0.830 -27.699 1.00 87.69 92 ALA A N 1
ATOM 659 C CA . ALA A 1 92 ? 13.119 -0.191 -28.731 1.00 87.69 92 ALA A CA 1
ATOM 660 C C . ALA A 1 92 ? 12.650 0.371 -30.084 1.00 87.69 92 ALA A C 1
ATOM 662 O O . ALA A 1 92 ? 12.929 -0.231 -31.111 1.00 87.69 92 ALA A O 1
ATOM 663 N N . ARG A 1 93 ? 11.940 1.507 -30.103 1.00 87.44 93 ARG A N 1
ATOM 664 C CA . ARG A 1 93 ? 11.557 2.202 -31.347 1.00 87.44 93 ARG A CA 1
ATOM 665 C C . ARG A 1 93 ? 12.685 3.036 -31.959 1.00 87.44 93 ARG A C 1
ATOM 667 O O . ARG A 1 93 ? 12.579 3.398 -33.123 1.00 87.44 93 ARG A O 1
ATOM 674 N N . ASN A 1 94 ? 13.693 3.403 -31.166 1.00 77.38 94 ASN A N 1
ATOM 675 C CA . A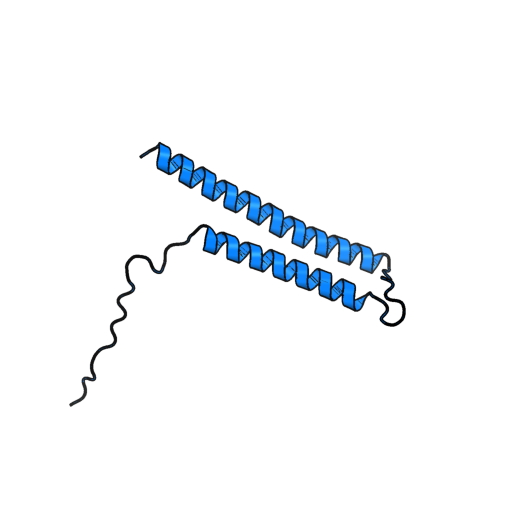SN A 1 94 ? 14.831 4.224 -31.592 1.00 77.38 94 ASN A CA 1
ATOM 676 C C . ASN A 1 94 ? 16.073 3.386 -31.965 1.00 77.38 94 ASN A C 1
ATOM 678 O O . ASN A 1 94 ? 17.124 3.967 -32.235 1.00 77.38 94 ASN A O 1
ATOM 682 N N . ILE A 1 95 ? 15.964 2.053 -31.954 1.00 56.91 95 ILE A N 1
ATOM 683 C CA . ILE A 1 95 ? 16.971 1.093 -32.436 1.00 56.91 95 ILE A CA 1
ATOM 684 C C . ILE A 1 95 ? 16.467 0.517 -33.757 1.00 56.91 95 ILE A C 1
ATOM 686 O O . ILE A 1 95 ? 17.291 0.396 -34.687 1.00 56.91 95 ILE A O 1
#

Radius of gyration: 22.92 Å; chains: 1; bounding box: 70×39×53 Å

Sequence (95 aa):
MVDAVNSGSVDAPGTNRLTTNDVGSAFEGFIGKADESINKFLAEKTDKETGALNLSSADSLQLQRLMADQSIAAQTGTSTLKAVKDNITAAARNI

pLDDT: mean 86.15, std 16.91, range [37.78, 98.06]

Foldseek 3Di:
DDDDDDDDPPPDVPPPDDDLVNLLVVLVVQLVVLVVVLVVLQVVQQDPVPRDRDDDPVSVVVSVVSVVSSVCSVVVSVVVSVVVVVVVVVVVVVD